Protein AF-A0A2G2VX48-F1 (afdb_monomer_lite)

Foldseek 3Di:
DDPDQDKDKDKDKDKDKDKADDQCPPPCNQVVVVVVCVVVVWDWHWDQDPVRIIMIMTIDTDIDIDRDDPVVVPPDPDDDDPPPVPPPDPDD

Structure (mmCIF, N/CA/C/O backbone):
data_AF-A0A2G2VX48-F1
#
_entry.id   AF-A0A2G2VX48-F1
#
loop_
_atom_site.group_PDB
_atom_site.id
_atom_site.type_symbol
_atom_site.label_atom_id
_atom_site.label_alt_id
_atom_site.label_comp_id
_atom_site.label_asym_id
_atom_site.label_entity_id
_atom_site.label_seq_id
_atom_site.pdbx_PDB_ins_code
_atom_site.Cartn_x
_atom_site.Cartn_y
_atom_site.Cartn_z
_atom_site.occupancy
_atom_site.B_iso_or_equiv
_atom_site.auth_seq_id
_atom_site.auth_comp_id
_atom_site.auth_asym_id
_atom_site.auth_atom_id
_atom_site.pdbx_PDB_model_num
ATOM 1 N N . MET A 1 1 ? -23.381 6.207 42.623 1.00 37.06 1 MET A N 1
ATOM 2 C CA . MET A 1 1 ? -22.220 6.960 42.107 1.00 37.06 1 MET A CA 1
ATOM 3 C C . MET A 1 1 ? -21.771 6.278 40.826 1.00 37.06 1 MET A C 1
ATOM 5 O O . MET A 1 1 ? -21.198 5.204 40.909 1.00 37.06 1 MET A O 1
ATOM 9 N N . PHE A 1 2 ? -22.090 6.834 39.659 1.00 31.72 2 PHE A N 1
ATOM 10 C CA . PHE A 1 2 ? -21.495 6.400 38.392 1.00 31.72 2 PHE A CA 1
ATOM 11 C C . PHE A 1 2 ? -20.606 7.545 37.911 1.00 31.72 2 PHE A C 1
ATOM 13 O O . PHE A 1 2 ? -21.102 8.550 37.417 1.00 31.72 2 PHE A O 1
ATOM 20 N N . SER A 1 3 ? -19.297 7.431 38.137 1.00 43.69 3 SER A N 1
ATOM 21 C CA . SER A 1 3 ? -18.294 8.351 37.592 1.00 43.69 3 SER A CA 1
ATOM 22 C C . SER A 1 3 ? -17.747 7.768 36.288 1.00 43.69 3 SER A C 1
ATOM 24 O O . SER A 1 3 ? -16.638 7.239 36.250 1.00 43.69 3 SER A O 1
ATOM 26 N N . GLY A 1 4 ? -18.557 7.786 35.232 1.00 49.47 4 GLY A N 1
ATOM 27 C CA . GLY A 1 4 ? -18.112 7.436 33.884 1.00 49.47 4 GLY A CA 1
ATOM 28 C C . GLY A 1 4 ? -17.790 8.705 33.103 1.00 49.47 4 GLY A C 1
ATOM 29 O O . GLY A 1 4 ? -18.685 9.502 32.848 1.00 49.47 4 GLY A O 1
ATOM 30 N N . SER A 1 5 ? -16.524 8.902 32.739 1.00 57.03 5 SER A N 1
ATOM 31 C CA . SER A 1 5 ? -16.115 9.904 31.747 1.00 57.03 5 SER A CA 1
ATOM 32 C C . SER A 1 5 ? -16.614 9.445 30.373 1.00 57.03 5 SER A C 1
ATOM 34 O O . SER A 1 5 ? -16.240 8.359 29.931 1.00 57.03 5 SER A O 1
ATOM 36 N N . LEU A 1 6 ? -17.462 10.235 29.708 1.00 49.22 6 LEU A N 1
ATOM 37 C CA . LEU A 1 6 ? -17.921 9.945 28.349 1.00 49.22 6 LEU A CA 1
ATOM 38 C C . LEU A 1 6 ? -16.793 10.264 27.359 1.00 49.22 6 LEU A C 1
ATOM 40 O O . LEU A 1 6 ? -16.572 11.417 26.993 1.00 49.22 6 LEU A O 1
ATOM 44 N N . GLU A 1 7 ? -16.057 9.241 26.929 1.00 63.03 7 GLU A N 1
ATOM 45 C CA . GLU A 1 7 ? -15.091 9.381 25.840 1.00 63.03 7 GLU A CA 1
ATOM 46 C C . GLU A 1 7 ? -15.817 9.263 24.499 1.00 63.03 7 GLU A C 1
ATOM 48 O O . GLU A 1 7 ? -16.401 8.226 24.177 1.00 63.03 7 GLU A O 1
ATOM 53 N N . LYS A 1 8 ? -15.788 10.332 23.698 1.00 64.12 8 LYS A N 1
ATOM 54 C CA . LYS A 1 8 ? -16.287 10.278 22.326 1.00 64.12 8 LYS A CA 1
ATOM 55 C C . LYS A 1 8 ? -15.184 9.701 21.445 1.00 64.12 8 LYS A C 1
ATOM 57 O O . LYS A 1 8 ? -14.119 10.302 21.294 1.00 64.12 8 LYS A O 1
ATOM 62 N N . VAL A 1 9 ? -15.448 8.539 20.858 1.00 67.12 9 VAL A N 1
ATOM 63 C CA . VAL A 1 9 ? -14.585 7.944 19.835 1.00 67.12 9 VAL A CA 1
ATOM 64 C C . VAL A 1 9 ? -15.121 8.361 18.473 1.00 67.12 9 VAL A C 1
ATOM 66 O O . VAL A 1 9 ? -16.250 8.031 18.119 1.00 67.12 9 VAL A O 1
ATOM 69 N N . LEU A 1 10 ? -14.318 9.114 17.725 1.00 67.81 10 LEU A N 1
ATOM 70 C CA . LEU A 1 10 ? -14.572 9.382 16.314 1.00 67.81 10 LEU A CA 1
ATOM 71 C C . LEU A 1 10 ? -13.729 8.403 15.499 1.00 67.81 10 LEU A C 1
ATOM 73 O O . LEU A 1 10 ? -12.500 8.394 15.607 1.00 67.81 10 LEU A O 1
ATOM 77 N N . GLU A 1 11 ? -14.394 7.580 14.697 1.00 68.00 11 GLU A N 1
ATOM 78 C CA . GLU A 1 11 ? -13.741 6.784 13.661 1.00 68.00 11 GLU A CA 1
ATOM 79 C C . GLU A 1 11 ? -13.808 7.566 12.352 1.00 68.00 11 GLU A C 1
ATOM 81 O O . GLU A 1 11 ? -14.886 7.934 11.887 1.00 68.00 11 GLU A O 1
ATOM 86 N N . MET A 1 12 ? -12.641 7.880 11.793 1.00 64.94 12 MET A N 1
ATOM 87 C CA . MET A 1 12 ? -12.532 8.500 10.479 1.00 64.94 12 MET A CA 1
ATOM 88 C C . MET A 1 12 ? -11.949 7.488 9.502 1.00 64.94 12 MET A C 1
ATOM 90 O O . MET A 1 12 ? -10.859 6.951 9.725 1.00 64.94 12 MET A O 1
ATOM 94 N N . GLU A 1 13 ? -12.670 7.257 8.411 1.00 74.69 13 GLU A N 1
ATOM 95 C CA . GLU A 1 13 ? -12.178 6.472 7.289 1.00 74.69 13 GLU A CA 1
ATOM 96 C C . GLU A 1 13 ? -11.326 7.367 6.389 1.00 74.69 13 GLU A C 1
ATOM 98 O O . GLU A 1 13 ? -11.815 8.299 5.748 1.00 74.69 13 GLU A O 1
ATOM 103 N N . HIS A 1 14 ? -10.028 7.090 6.347 1.00 86.12 14 HIS A N 1
ATOM 104 C CA . HIS A 1 14 ? -9.115 7.701 5.390 1.00 86.12 14 HIS A CA 1
ATOM 105 C C . HIS A 1 14 ? -8.515 6.619 4.496 1.00 86.12 14 HIS A C 1
ATOM 107 O O . HIS A 1 14 ? -8.609 5.429 4.784 1.00 86.12 14 HIS A O 1
ATOM 113 N N . ALA A 1 15 ? -7.855 7.025 3.415 1.00 89.00 15 ALA A N 1
ATOM 114 C CA . ALA A 1 15 ? -7.053 6.123 2.606 1.00 89.00 15 ALA A CA 1
ATOM 115 C C . ALA A 1 15 ? -5.709 6.768 2.269 1.00 89.00 15 ALA A C 1
ATOM 117 O O . ALA A 1 15 ? -5.629 7.966 1.991 1.00 89.00 15 ALA A O 1
ATOM 118 N N . VAL A 1 16 ? -4.650 5.965 2.300 1.00 94.31 16 VAL A N 1
ATOM 119 C CA . VAL A 1 16 ? -3.288 6.375 1.972 1.00 94.31 16 VAL A CA 1
ATOM 120 C C . VAL A 1 16 ? -2.921 5.804 0.613 1.00 94.31 16 VAL A C 1
ATOM 122 O O . VAL A 1 16 ? -2.908 4.589 0.418 1.00 94.31 16 VAL A O 1
ATOM 125 N N . ARG A 1 17 ? -2.586 6.702 -0.317 1.00 96.12 17 ARG A N 1
ATOM 126 C CA . ARG A 1 17 ? -2.064 6.370 -1.644 1.00 96.12 17 ARG A CA 1
ATOM 127 C C . ARG A 1 17 ? -0.545 6.461 -1.640 1.00 96.12 17 ARG A C 1
ATOM 129 O O . ARG A 1 17 ? 0.004 7.509 -1.308 1.00 96.12 17 ARG A O 1
ATOM 136 N N . VAL A 1 18 ? 0.125 5.403 -2.081 1.00 96.62 18 VAL A N 1
ATOM 137 C CA . VAL A 1 18 ? 1.590 5.330 -2.146 1.00 96.62 18 VAL A CA 1
ATOM 138 C C . VAL A 1 18 ? 2.026 5.032 -3.575 1.00 96.62 18 VAL A C 1
ATOM 140 O O . VAL A 1 18 ? 1.444 4.179 -4.240 1.00 96.62 18 VAL A O 1
ATOM 143 N N . VAL A 1 19 ? 3.063 5.728 -4.048 1.00 97.69 19 VAL A N 1
ATOM 144 C CA . VAL A 1 19 ? 3.719 5.456 -5.335 1.00 97.69 19 VAL A CA 1
ATOM 145 C C . VAL A 1 19 ? 5.195 5.179 -5.079 1.00 97.69 19 VAL A C 1
ATOM 147 O O . VAL A 1 19 ? 5.928 6.057 -4.629 1.00 97.69 19 VAL A O 1
ATOM 150 N N . ILE A 1 20 ? 5.628 3.962 -5.389 1.00 97.50 20 ILE A N 1
ATOM 151 C CA . ILE A 1 20 ? 6.978 3.464 -5.163 1.00 97.50 20 ILE A CA 1
ATOM 152 C C . ILE A 1 20 ? 7.743 3.498 -6.488 1.00 97.50 20 ILE A C 1
ATOM 154 O O . ILE A 1 20 ? 7.296 2.957 -7.503 1.00 97.50 20 ILE A O 1
ATOM 158 N N . LYS A 1 21 ? 8.904 4.155 -6.474 1.00 97.12 21 LYS A N 1
ATOM 159 C CA . LYS A 1 21 ? 9.793 4.338 -7.629 1.00 97.12 21 LYS A CA 1
ATOM 160 C C . LYS A 1 21 ? 11.067 3.503 -7.463 1.00 97.12 21 LYS A C 1
ATOM 162 O O . LYS A 1 21 ? 11.435 3.151 -6.348 1.00 97.12 21 LYS A O 1
ATOM 167 N N . GLY A 1 22 ? 11.755 3.229 -8.572 1.00 95.50 22 GLY A N 1
ATOM 168 C CA . GLY A 1 22 ? 13.008 2.466 -8.600 1.00 95.50 22 GLY A CA 1
ATOM 169 C C . GLY A 1 22 ? 12.838 1.072 -9.207 1.00 95.50 22 GLY A C 1
ATOM 170 O O . GLY A 1 22 ? 11.946 0.846 -10.024 1.00 95.50 22 GLY A O 1
ATOM 171 N N . ARG A 1 23 ? 13.696 0.120 -8.821 1.00 94.75 23 ARG A N 1
ATOM 172 C CA . ARG A 1 23 ? 13.635 -1.269 -9.306 1.00 94.75 23 ARG A CA 1
ATOM 173 C C . ARG A 1 23 ? 12.564 -2.057 -8.545 1.00 94.75 23 ARG A C 1
ATOM 175 O O . ARG A 1 23 ? 12.874 -2.789 -7.614 1.00 94.75 23 ARG A O 1
ATOM 182 N N . VAL A 1 24 ? 11.304 -1.884 -8.945 1.00 96.44 24 VAL A N 1
ATOM 183 C CA . VAL A 1 24 ? 10.132 -2.478 -8.265 1.00 96.44 24 VAL A CA 1
ATOM 184 C C . VAL A 1 24 ? 9.313 -3.435 -9.136 1.00 96.44 24 VAL A C 1
ATOM 186 O O . VAL A 1 24 ? 8.442 -4.142 -8.637 1.00 96.44 24 VAL A O 1
ATOM 189 N N . GLN A 1 25 ? 9.605 -3.515 -10.435 1.00 96.62 25 GLN A N 1
ATOM 190 C CA . GLN A 1 25 ? 8.987 -4.479 -11.351 1.00 96.62 25 GLN A CA 1
ATOM 191 C C . GLN A 1 25 ? 9.963 -5.603 -11.706 1.00 96.62 25 GLN A C 1
ATOM 193 O O . GLN A 1 25 ? 11.176 -5.408 -11.699 1.00 96.62 25 GLN A O 1
ATOM 198 N N . GLY A 1 26 ? 9.428 -6.796 -11.979 1.00 96.44 26 GLY A N 1
ATOM 199 C CA . GLY A 1 26 ? 10.235 -7.994 -12.249 1.00 96.44 26 GLY A CA 1
ATOM 200 C C . GLY A 1 26 ? 10.960 -8.569 -11.023 1.00 96.44 26 GLY A C 1
ATOM 201 O O . GLY A 1 26 ? 11.782 -9.462 -11.176 1.00 96.44 26 GLY A O 1
ATOM 202 N N . VAL A 1 27 ? 10.664 -8.065 -9.819 1.00 96.75 27 VAL A N 1
ATOM 203 C CA . VAL A 1 27 ? 11.296 -8.472 -8.544 1.00 96.75 27 VAL A CA 1
ATOM 204 C C . VAL A 1 27 ? 10.275 -8.934 -7.498 1.00 96.75 27 VAL A C 1
ATOM 206 O O . VAL A 1 27 ? 10.530 -8.880 -6.303 1.00 96.75 27 VAL A O 1
ATOM 209 N N . SER A 1 28 ? 9.074 -9.319 -7.934 1.00 96.31 28 SER A N 1
ATOM 210 C CA . SER A 1 28 ? 7.979 -9.778 -7.061 1.00 96.31 28 SER A CA 1
ATOM 211 C C . SER A 1 28 ? 7.527 -8.794 -5.968 1.00 96.31 28 SER A C 1
ATOM 213 O O . SER A 1 28 ? 6.796 -9.195 -5.068 1.00 96.31 28 SER A O 1
ATOM 215 N N . TYR A 1 29 ? 7.853 -7.498 -6.080 1.00 96.19 29 TYR A N 1
ATOM 216 C CA . TYR A 1 29 ? 7.478 -6.476 -5.090 1.00 96.19 29 TYR A CA 1
ATOM 217 C C . TYR A 1 29 ? 5.972 -6.465 -4.798 1.00 96.19 29 TYR A C 1
ATOM 219 O O . TYR A 1 29 ? 5.567 -6.454 -3.645 1.00 96.19 29 TYR A O 1
ATOM 227 N N . ARG A 1 30 ? 5.133 -6.555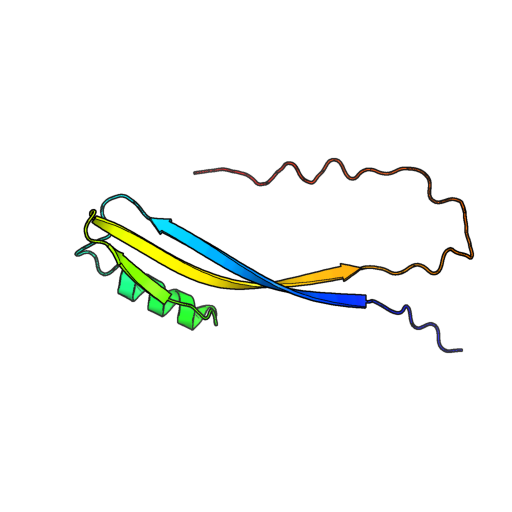 -5.841 1.00 96.94 30 ARG A N 1
ATOM 228 C CA . ARG A 1 30 ? 3.671 -6.624 -5.694 1.00 96.94 30 ARG A CA 1
ATOM 229 C C . ARG A 1 30 ? 3.216 -7.827 -4.863 1.00 96.94 30 ARG A C 1
ATOM 231 O O . ARG A 1 30 ? 2.306 -7.670 -4.064 1.00 96.94 30 ARG A O 1
ATOM 238 N N . GLY A 1 31 ? 3.820 -9.000 -5.075 1.00 97.06 31 GLY A N 1
ATOM 239 C CA . GLY A 1 31 ? 3.503 -10.209 -4.307 1.00 97.06 31 GLY A CA 1
ATOM 240 C C . GLY A 1 31 ? 3.877 -10.023 -2.842 1.00 97.06 31 GLY A C 1
ATOM 241 O O . GLY A 1 31 ? 3.011 -10.097 -1.983 1.00 97.06 31 GLY A O 1
ATOM 242 N N . TRP A 1 32 ? 5.118 -9.593 -2.594 1.00 97.69 32 TRP A N 1
ATOM 243 C CA . TRP A 1 32 ? 5.597 -9.253 -1.253 1.00 97.69 32 TRP A CA 1
ATOM 244 C C . TRP A 1 32 ? 4.693 -8.231 -0.540 1.00 97.69 32 TRP A C 1
ATOM 246 O O . TRP A 1 32 ? 4.392 -8.393 0.640 1.00 97.69 32 TRP A O 1
ATOM 256 N N . THR A 1 33 ? 4.206 -7.202 -1.246 1.00 97.31 33 THR A N 1
ATOM 257 C CA . THR A 1 33 ? 3.261 -6.223 -0.683 1.00 97.31 33 THR A CA 1
ATOM 258 C C . THR A 1 33 ?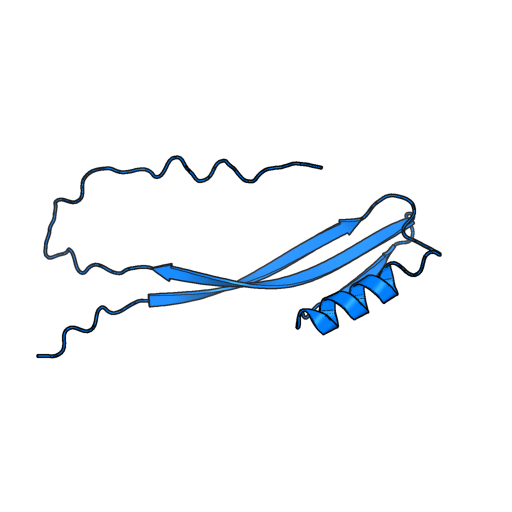 1.927 -6.860 -0.288 1.00 97.31 33 THR A C 1
ATOM 260 O O . THR A 1 33 ? 1.390 -6.505 0.757 1.00 97.31 33 THR A O 1
ATOM 263 N N . VAL A 1 34 ? 1.383 -7.778 -1.096 1.00 97.50 34 VAL A N 1
ATOM 264 C CA . VAL A 1 34 ? 0.131 -8.489 -0.776 1.00 97.50 34 VAL A CA 1
ATOM 265 C C . VAL A 1 34 ? 0.316 -9.387 0.444 1.00 97.50 34 VAL A C 1
ATOM 267 O O . VAL A 1 34 ? -0.527 -9.358 1.340 1.00 97.50 34 VAL A O 1
ATOM 270 N N . ASP A 1 35 ? 1.422 -10.125 0.512 1.00 97.94 35 ASP A N 1
ATOM 271 C CA . ASP A 1 35 ? 1.713 -11.019 1.635 1.00 97.94 35 ASP A CA 1
ATOM 272 C C . ASP A 1 35 ? 1.833 -10.218 2.944 1.00 97.94 35 ASP A C 1
ATOM 274 O O . ASP A 1 35 ? 1.146 -10.515 3.918 1.00 97.94 35 ASP A O 1
ATOM 278 N N . ASN A 1 36 ? 2.583 -9.109 2.933 1.00 97.12 36 ASN A N 1
ATOM 279 C CA . ASN A 1 36 ? 2.722 -8.232 4.105 1.00 97.12 36 ASN A CA 1
ATOM 280 C C . ASN A 1 36 ? 1.396 -7.574 4.506 1.00 97.12 36 ASN A C 1
ATOM 282 O O . ASN A 1 36 ? 1.085 -7.479 5.689 1.00 97.12 36 ASN A O 1
ATOM 286 N N . ALA A 1 37 ? 0.604 -7.101 3.538 1.00 94.75 37 ALA A N 1
ATOM 287 C CA . ALA A 1 37 ? -0.706 -6.529 3.838 1.00 94.75 37 ALA A CA 1
ATOM 288 C C . ALA A 1 37 ? -1.626 -7.573 4.488 1.00 94.75 37 ALA A C 1
ATOM 290 O O . ALA A 1 37 ? -2.329 -7.253 5.442 1.00 94.75 37 ALA A O 1
ATOM 291 N N . THR A 1 38 ? -1.560 -8.823 4.026 1.00 95.50 38 THR A N 1
ATOM 292 C CA . THR A 1 38 ? -2.325 -9.940 4.591 1.00 95.50 38 THR A CA 1
ATOM 293 C C . THR A 1 38 ? -1.894 -10.242 6.026 1.00 95.50 38 THR A C 1
ATOM 295 O O . THR A 1 38 ? -2.745 -10.334 6.907 1.00 95.50 38 THR A O 1
ATOM 298 N N . GLU A 1 39 ? -0.587 -10.330 6.288 1.00 96.88 39 GLU A N 1
ATOM 299 C CA . GLU A 1 39 ? -0.038 -10.555 7.635 1.00 96.88 39 GLU A CA 1
ATOM 300 C C . GLU A 1 39 ? -0.406 -9.436 8.619 1.00 96.88 39 GLU A C 1
ATOM 302 O O . GLU A 1 39 ? -0.670 -9.693 9.793 1.00 96.88 39 GLU A O 1
ATOM 307 N N . LEU A 1 40 ? -0.470 -8.193 8.137 1.00 94.31 40 LEU A N 1
ATOM 308 C CA . LEU A 1 40 ? -0.840 -7.023 8.933 1.00 94.31 40 LEU A CA 1
ATOM 309 C C . LEU A 1 40 ? -2.361 -6.806 9.039 1.00 94.31 40 LEU A C 1
ATOM 311 O O . LEU A 1 40 ? -2.789 -5.847 9.683 1.00 94.31 40 LEU A O 1
ATOM 315 N N . GLY A 1 41 ? -3.184 -7.650 8.407 1.00 93.81 41 GLY A N 1
ATOM 316 C CA . GLY A 1 41 ? -4.642 -7.485 8.377 1.00 93.81 41 GLY A CA 1
ATOM 317 C C . GLY A 1 41 ? -5.102 -6.210 7.658 1.00 93.81 41 GLY A C 1
ATOM 318 O O . GLY A 1 41 ? -6.167 -5.670 7.961 1.00 93.81 41 GLY A O 1
ATOM 319 N N . LEU A 1 42 ? -4.290 -5.694 6.733 1.00 92.62 42 LEU A N 1
ATOM 320 C CA . LEU A 1 42 ? -4.579 -4.496 5.955 1.00 92.62 42 LEU A CA 1
ATOM 321 C C . LEU A 1 42 ? -5.385 -4.846 4.703 1.00 92.62 42 LEU A C 1
ATOM 323 O O . LEU A 1 42 ? -5.044 -5.748 3.942 1.00 92.62 42 LEU A O 1
ATOM 327 N N . ASN A 1 43 ? -6.418 -4.050 4.445 1.00 91.56 43 ASN A N 1
ATOM 328 C CA . ASN A 1 43 ? -7.169 -4.096 3.194 1.00 91.56 43 ASN A CA 1
ATOM 329 C C . ASN A 1 43 ? -6.551 -3.149 2.156 1.00 91.56 43 ASN A C 1
ATOM 331 O O . ASN A 1 43 ? -5.748 -2.284 2.498 1.00 91.56 43 ASN A O 1
ATOM 335 N N . GLY A 1 44 ? -6.935 -3.270 0.883 1.00 94.31 44 GLY A N 1
ATOM 336 C CA . GLY A 1 44 ? -6.505 -2.330 -0.155 1.00 94.31 44 GLY A CA 1
ATOM 337 C C . GLY A 1 44 ? -6.185 -2.975 -1.496 1.00 94.31 44 GLY A C 1
ATOM 338 O O . GLY A 1 44 ? -6.620 -4.085 -1.795 1.00 94.31 44 GLY A O 1
ATOM 339 N N . TRP A 1 45 ? -5.421 -2.259 -2.321 1.00 97.19 45 TRP A N 1
ATOM 340 C CA . TRP A 1 45 ? -4.933 -2.769 -3.602 1.00 97.19 45 TRP A CA 1
ATOM 341 C C . TRP A 1 45 ? -3.509 -2.306 -3.897 1.00 97.19 45 TRP A C 1
ATOM 343 O O . TRP A 1 45 ? -3.065 -1.260 -3.431 1.00 97.19 45 TRP A O 1
ATOM 353 N N . VAL A 1 46 ? -2.814 -3.076 -4.737 1.00 98.12 46 VAL A N 1
ATOM 354 C CA . VAL A 1 46 ? -1.486 -2.752 -5.271 1.00 98.12 46 VAL A CA 1
ATOM 355 C C . VAL A 1 46 ? -1.403 -3.124 -6.756 1.00 98.12 46 VAL A C 1
ATOM 357 O O . VAL A 1 46 ? -1.891 -4.178 -7.171 1.00 98.12 46 VAL A O 1
ATOM 360 N N . ARG A 1 47 ? -0.791 -2.267 -7.585 1.00 97.75 47 ARG A N 1
ATOM 361 C CA . ARG A 1 47 ? -0.630 -2.490 -9.033 1.00 97.75 47 ARG A CA 1
ATOM 362 C C . ARG A 1 47 ? 0.715 -2.004 -9.567 1.00 97.75 47 ARG A C 1
ATOM 364 O O . ARG A 1 47 ? 1.232 -0.974 -9.140 1.00 97.75 47 ARG A O 1
ATOM 371 N N . ASN A 1 48 ? 1.225 -2.694 -10.583 1.00 98.12 48 ASN A N 1
ATOM 372 C CA . ASN A 1 48 ? 2.340 -2.201 -11.394 1.00 98.12 48 ASN A CA 1
ATOM 373 C C . ASN A 1 48 ? 1.813 -1.168 -12.402 1.00 98.12 48 ASN A C 1
ATOM 375 O O . ASN A 1 48 ? 0.765 -1.379 -13.017 1.00 98.12 48 ASN A O 1
ATOM 379 N N . ARG A 1 49 ? 2.533 -0.062 -12.593 1.00 97.88 49 ARG A N 1
ATOM 380 C CA . ARG A 1 49 ? 2.196 0.989 -13.564 1.00 97.88 49 ARG A CA 1
ATOM 381 C C . ARG A 1 49 ? 3.089 0.909 -14.801 1.00 97.88 49 ARG A C 1
ATOM 383 O O . ARG A 1 49 ? 4.203 0.400 -14.753 1.00 97.88 49 ARG A O 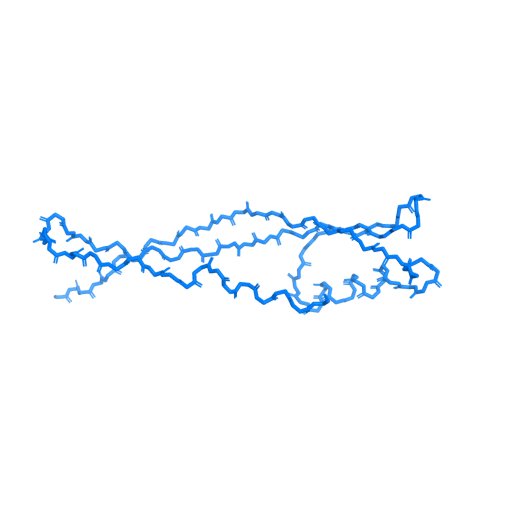1
ATOM 390 N N . LYS A 1 50 ? 2.611 1.444 -15.929 1.00 96.88 50 LYS A N 1
ATOM 391 C CA . LYS A 1 50 ? 3.354 1.432 -17.205 1.00 96.88 50 LYS A CA 1
ATOM 392 C C . LYS A 1 50 ? 4.655 2.247 -17.166 1.00 96.88 50 LYS A C 1
ATOM 394 O O . LYS A 1 50 ? 5.551 1.979 -17.950 1.00 96.88 50 LYS A O 1
ATOM 399 N N . ASP A 1 51 ? 4.761 3.208 -16.251 1.00 96.88 51 ASP A N 1
ATOM 400 C CA . ASP A 1 51 ? 5.944 4.056 -16.049 1.00 96.88 51 ASP A CA 1
ATOM 401 C C . ASP A 1 51 ? 7.048 3.383 -15.206 1.00 96.88 51 ASP A C 1
ATOM 403 O O . ASP A 1 51 ? 7.996 4.042 -14.788 1.00 96.88 51 ASP A O 1
ATOM 407 N N . GLY A 1 52 ? 6.925 2.081 -14.922 1.00 97.06 52 GLY A N 1
ATOM 408 C CA . GLY A 1 52 ? 7.887 1.327 -14.117 1.00 97.06 52 GLY A CA 1
ATOM 409 C C . GLY A 1 52 ? 7.662 1.421 -12.604 1.00 97.06 52 GLY A C 1
ATOM 410 O O . GLY A 1 52 ? 8.321 0.704 -11.854 1.00 97.06 52 GLY A O 1
ATOM 411 N N . THR A 1 53 ? 6.714 2.238 -12.131 1.00 98.25 53 THR A N 1
ATOM 412 C CA . THR A 1 53 ? 6.403 2.371 -10.696 1.00 98.25 53 THR A CA 1
ATOM 413 C C . THR A 1 53 ? 5.438 1.292 -10.196 1.00 98.25 53 THR A C 1
ATOM 415 O O . THR A 1 53 ? 4.796 0.587 -10.983 1.00 98.25 53 THR A O 1
ATOM 418 N N . VAL A 1 54 ? 5.326 1.158 -8.874 1.00 98.31 54 VAL A N 1
ATOM 419 C CA . VAL A 1 54 ? 4.242 0.425 -8.202 1.00 98.31 54 VAL A CA 1
ATOM 420 C C . VAL A 1 54 ? 3.386 1.426 -7.445 1.00 98.31 54 VAL A C 1
ATOM 422 O O . VAL A 1 54 ? 3.898 2.367 -6.849 1.00 98.31 54 VAL A O 1
ATOM 425 N N . GLU A 1 55 ? 2.078 1.235 -7.471 1.00 98.31 55 GLU A N 1
ATOM 426 C CA . GLU A 1 55 ? 1.124 2.077 -6.764 1.00 98.31 55 GLU A CA 1
ATOM 427 C C . GLU A 1 55 ? 0.242 1.223 -5.864 1.00 98.31 55 GLU A C 1
ATOM 429 O O . GLU A 1 55 ? -0.204 0.155 -6.283 1.00 98.31 55 GLU A O 1
ATOM 434 N N . ALA A 1 56 ? -0.018 1.708 -4.653 1.00 97.56 56 ALA A N 1
ATOM 435 C CA . ALA A 1 56 ? -0.867 1.046 -3.678 1.00 97.56 56 ALA A CA 1
ATOM 436 C C . ALA A 1 56 ? -1.825 2.027 -2.996 1.00 97.56 56 ALA A C 1
ATOM 438 O O . ALA A 1 56 ? -1.546 3.226 -2.899 1.00 97.56 56 ALA A O 1
ATOM 439 N N . MET A 1 57 ? -2.948 1.501 -2.518 1.00 96.94 57 MET A N 1
ATOM 440 C CA . MET A 1 57 ? -3.935 2.222 -1.723 1.00 96.94 57 MET A CA 1
ATOM 441 C C . MET A 1 57 ? -4.334 1.370 -0.525 1.00 96.94 57 MET A C 1
ATOM 443 O O . MET A 1 57 ? -4.763 0.232 -0.714 1.00 96.94 57 MET A O 1
ATOM 447 N N . PHE A 1 58 ? -4.260 1.948 0.671 1.00 94.94 58 PHE A N 1
ATOM 448 C CA . PHE A 1 58 ? -4.642 1.291 1.919 1.00 94.94 58 PHE A CA 1
ATOM 449 C C . PHE A 1 58 ? -5.655 2.158 2.672 1.00 94.94 58 PHE A C 1
ATOM 451 O O . PHE A 1 58 ? -5.365 3.334 2.908 1.00 94.94 58 PHE A O 1
ATOM 458 N N . PRO A 1 59 ? -6.830 1.635 3.054 1.00 90.44 59 PRO A N 1
ATOM 459 C CA . PRO A 1 59 ? -7.697 2.312 3.995 1.00 90.44 59 PRO A CA 1
ATOM 460 C C . PRO A 1 59 ? -7.016 2.340 5.366 1.00 90.44 59 PRO A C 1
ATOM 462 O O . PRO A 1 59 ? -6.371 1.378 5.782 1.00 90.44 59 PRO A O 1
ATOM 465 N N . VAL A 1 60 ? -7.163 3.451 6.072 1.00 85.69 60 VAL A N 1
ATOM 466 C CA . VAL A 1 60 ? -6.697 3.615 7.443 1.00 85.69 60 VAL A CA 1
ATOM 467 C C . VAL A 1 60 ? -7.882 4.040 8.294 1.00 85.69 60 VAL A C 1
ATOM 469 O O . VAL A 1 60 ? -8.544 5.041 8.015 1.00 85.69 60 VAL A O 1
ATOM 472 N N . VAL A 1 61 ? -8.154 3.258 9.335 1.00 79.75 61 VAL A N 1
ATOM 473 C CA . VAL A 1 61 ? -9.107 3.644 10.372 1.00 79.75 61 VAL A CA 1
ATOM 474 C C . VAL A 1 61 ? -8.327 4.459 11.385 1.00 79.75 61 VAL A C 1
ATOM 476 O O . VAL A 1 61 ? -7.514 3.926 12.141 1.00 79.75 61 VAL A O 1
ATOM 479 N N . MET A 1 62 ? -8.545 5.769 11.375 1.00 72.31 62 MET A N 1
ATOM 480 C CA . MET A 1 62 ? -7.963 6.639 12.386 1.00 72.31 62 MET A CA 1
ATOM 481 C C . MET A 1 62 ? -8.964 6.789 13.518 1.00 72.31 62 MET A C 1
ATOM 483 O O . MET A 1 62 ? -10.019 7.406 13.364 1.00 72.31 62 MET A O 1
ATOM 487 N N . ARG A 1 63 ? -8.617 6.210 14.668 1.00 73.44 63 ARG A N 1
ATOM 488 C CA . ARG A 1 63 ? -9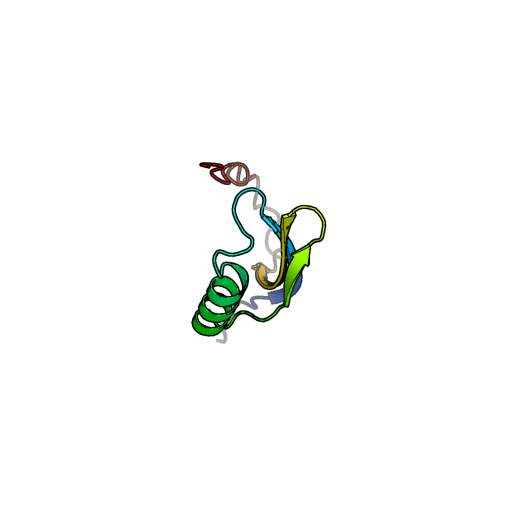.385 6.374 15.895 1.00 73.44 63 ARG A CA 1
ATOM 489 C C . ARG A 1 63 ? -8.885 7.609 16.629 1.00 73.44 63 ARG A C 1
ATOM 491 O O . ARG A 1 63 ? -7.777 7.616 17.165 1.00 73.44 63 ARG A O 1
ATOM 498 N N . ARG A 1 64 ? -9.707 8.656 16.663 1.00 69.25 64 ARG A N 1
ATOM 499 C CA . ARG A 1 64 ? -9.431 9.856 17.453 1.00 69.25 64 ARG A CA 1
ATOM 500 C C . ARG A 1 64 ? -10.226 9.793 18.749 1.00 69.25 64 ARG A C 1
ATOM 502 O O . ARG A 1 64 ? -11.452 9.706 18.734 1.00 69.25 64 ARG A O 1
ATOM 509 N N . PHE A 1 65 ? -9.509 9.854 19.866 1.00 70.00 65 PHE A N 1
ATOM 510 C CA . PHE A 1 65 ? -10.104 9.988 21.188 1.00 70.00 65 PHE A CA 1
ATOM 511 C C . PHE A 1 65 ? -10.246 11.470 21.512 1.00 70.00 65 PHE A C 1
ATOM 513 O O . PHE A 1 65 ? -9.247 12.178 21.659 1.00 70.00 65 PHE A O 1
ATOM 520 N N . GLU A 1 66 ? -11.483 11.941 21.625 1.00 69.00 66 GLU A N 1
ATOM 521 C CA . GLU A 1 66 ? -11.759 13.274 22.140 1.00 69.00 66 GLU A CA 1
ATOM 522 C C . GLU A 1 66 ? -12.237 13.142 23.5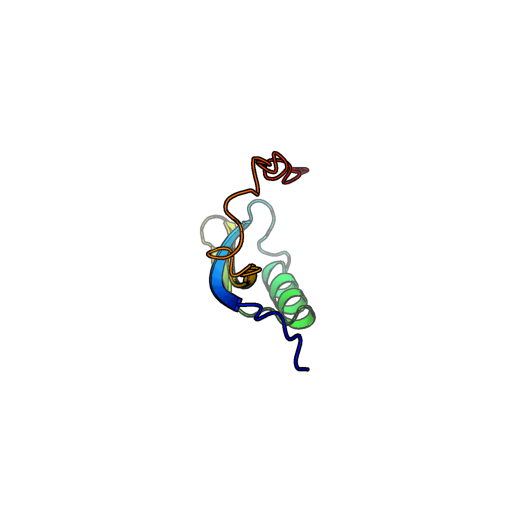80 1.00 69.00 66 GLU A C 1
ATOM 524 O O . GLU A 1 66 ? -13.339 12.664 23.858 1.00 69.00 66 GLU A O 1
ATOM 529 N N . LYS A 1 67 ? -11.379 13.562 24.515 1.00 60.06 67 LYS A N 1
ATOM 530 C CA . LYS A 1 67 ? -11.795 13.748 25.903 1.00 60.06 67 LYS A CA 1
ATOM 531 C C . LYS A 1 67 ? -12.723 14.949 25.952 1.00 60.06 67 LYS A C 1
ATOM 533 O O . LYS A 1 67 ? -12.274 16.093 25.890 1.00 60.06 67 LYS A O 1
ATOM 538 N N . TRP A 1 68 ? -14.015 14.673 26.054 1.00 54.06 68 TRP A N 1
ATOM 539 C CA . TRP A 1 68 ? -15.009 15.688 26.337 1.00 54.06 68 TRP A CA 1
ATOM 540 C C . TRP A 1 68 ? -14.994 15.937 27.848 1.00 54.06 68 TRP A C 1
ATOM 542 O O . TRP A 1 68 ? -15.469 15.128 28.637 1.00 54.06 68 TRP A O 1
ATOM 552 N N . ASN A 1 69 ? -14.370 17.036 28.268 1.00 57.31 69 ASN A N 1
ATOM 553 C CA . ASN A 1 69 ? -14.571 17.562 29.612 1.00 57.31 69 ASN A CA 1
ATOM 554 C C . ASN A 1 69 ? -15.769 18.512 29.531 1.00 57.31 69 ASN A C 1
ATOM 556 O O . ASN A 1 69 ? -15.627 19.588 28.949 1.00 57.31 69 ASN A O 1
ATOM 560 N N . ASP A 1 70 ? -16.917 18.153 30.116 1.00 51.28 70 ASP A N 1
ATOM 561 C CA . ASP A 1 70 ? -18.036 19.073 30.365 1.00 51.28 70 ASP A CA 1
ATOM 562 C C . ASP A 1 70 ? -17.540 20.255 31.218 1.00 51.28 70 ASP A C 1
ATOM 564 O O . ASP A 1 70 ? -17.585 20.260 32.449 1.00 51.28 70 ASP A O 1
ATOM 568 N N . ALA A 1 71 ? -17.009 21.278 30.553 1.00 47.50 71 ALA A N 1
ATOM 569 C CA . ALA A 1 71 ? -16.488 22.490 31.165 1.00 47.50 71 ALA A CA 1
ATOM 570 C C . ALA A 1 71 ? -17.297 23.734 30.766 1.00 47.50 71 ALA A C 1
ATOM 572 O O . ALA A 1 71 ? -16.796 24.845 30.908 1.00 47.50 71 ALA A O 1
ATOM 573 N N . ALA A 1 72 ? -18.597 23.571 30.479 1.00 51.19 72 ALA A N 1
ATOM 574 C CA . ALA A 1 72 ? -19.568 24.532 31.020 1.00 51.19 72 ALA A CA 1
ATOM 575 C C . ALA A 1 72 ? -19.417 24.652 32.558 1.00 51.19 72 ALA A C 1
ATOM 577 O O . ALA A 1 72 ? -19.788 25.659 33.148 1.00 51.19 72 ALA A O 1
ATOM 578 N N . GLY A 1 73 ? -18.779 23.664 33.204 1.00 49.12 73 GLY A N 1
ATOM 579 C CA . GLY A 1 73 ? -18.360 23.725 34.598 1.00 49.12 73 GLY A CA 1
ATOM 580 C C . GLY A 1 73 ? -17.098 24.539 34.919 1.00 49.12 73 GLY A C 1
ATOM 581 O O . GLY A 1 73 ? -17.004 24.999 36.052 1.00 49.12 73 GLY A O 1
ATOM 582 N N . ARG A 1 74 ? -16.100 24.738 34.033 1.00 42.78 74 ARG A N 1
ATOM 583 C CA . ARG A 1 74 ? -14.835 25.404 34.440 1.00 42.78 74 ARG A CA 1
ATOM 584 C C . ARG A 1 74 ? -14.138 26.161 33.310 1.00 42.78 74 ARG A C 1
ATOM 586 O O . ARG A 1 74 ? -13.215 25.668 32.672 1.00 42.78 74 ARG A O 1
ATOM 593 N N . ALA A 1 75 ? -14.524 27.422 33.182 1.00 45.88 75 ALA A N 1
ATOM 594 C CA . ALA A 1 75 ? -13.910 28.503 32.415 1.00 45.88 75 ALA A CA 1
ATOM 595 C C . ALA A 1 75 ? -12.419 28.807 32.741 1.00 45.88 75 ALA A C 1
ATOM 597 O O . ALA A 1 75 ? -12.071 29.959 32.985 1.00 45.88 75 ALA A O 1
ATOM 598 N N . ARG A 1 76 ? -11.511 27.820 32.825 1.00 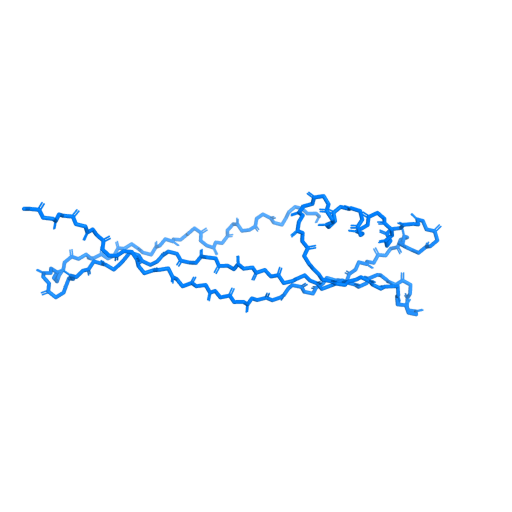46.16 76 ARG A N 1
ATOM 599 C CA . ARG A 1 76 ? -10.144 28.080 33.325 1.00 46.16 76 ARG A CA 1
ATOM 600 C C . ARG A 1 76 ? -9.041 27.078 32.955 1.00 46.16 76 ARG A C 1
ATOM 602 O O . ARG A 1 76 ? -8.084 26.940 33.706 1.00 46.16 76 ARG A O 1
ATOM 609 N N . GLN A 1 77 ? -9.109 26.399 31.810 1.00 42.84 77 GLN A N 1
ATOM 610 C CA . GLN A 1 77 ? -7.915 25.739 31.252 1.00 42.84 77 GLN A CA 1
ATOM 611 C C . GLN A 1 77 ? -7.313 26.599 30.143 1.00 42.84 77 GLN A C 1
ATOM 613 O O . GLN A 1 77 ? -7.446 26.351 28.950 1.00 42.84 77 GLN A O 1
ATOM 618 N N . GLN A 1 78 ? -6.658 27.665 30.607 1.00 39.84 78 GLN A N 1
ATOM 619 C CA . GLN A 1 78 ? -5.591 28.353 29.903 1.00 39.84 78 GLN A CA 1
ATOM 620 C C . GLN A 1 78 ? -4.645 27.344 29.216 1.00 39.84 78 GLN A C 1
ATOM 622 O O . GLN A 1 78 ? -4.090 26.454 29.855 1.00 39.84 78 GLN A O 1
ATOM 627 N N . GLN A 1 79 ? -4.411 27.573 27.923 1.00 45.56 79 GLN A N 1
ATOM 628 C CA . GLN A 1 79 ? -3.063 27.689 27.367 1.00 45.56 79 GLN A CA 1
ATOM 629 C C . GLN A 1 79 ? -2.123 26.488 27.566 1.00 45.56 79 GLN A C 1
ATOM 631 O O . GLN A 1 79 ? -1.213 26.533 28.386 1.00 45.56 79 GLN A O 1
ATOM 636 N N . LYS A 1 80 ? -2.245 25.473 26.704 1.00 39.25 80 LYS A N 1
ATOM 637 C CA . LYS A 1 80 ? -1.083 24.742 26.169 1.00 39.25 80 LYS A CA 1
ATOM 638 C C . LYS A 1 80 ? -1.361 24.344 24.724 1.00 39.25 80 LYS A C 1
ATOM 640 O O . LYS A 1 80 ? -2.038 23.354 24.480 1.00 39.25 80 LYS A O 1
ATOM 645 N N . SER A 1 81 ? -0.814 25.100 23.773 1.00 39.91 81 SER A N 1
ATOM 646 C CA . SER A 1 81 ? -0.548 24.573 22.432 1.00 39.91 81 SER A CA 1
ATOM 647 C C . SER A 1 81 ? 0.481 23.451 22.575 1.00 39.91 81 SER A C 1
ATOM 649 O O . SER A 1 81 ? 1.596 23.734 23.024 1.00 39.91 81 SER A O 1
ATOM 651 N N . PRO A 1 82 ? 0.185 22.190 22.223 1.00 42.34 82 PRO A N 1
ATOM 652 C CA . PRO A 1 82 ? 1.220 21.177 22.157 1.00 42.34 82 PRO A CA 1
ATOM 653 C C . PRO A 1 82 ? 1.998 21.413 20.859 1.00 42.34 82 PRO A C 1
ATOM 655 O O . PRO A 1 82 ? 1.613 20.947 19.789 1.00 42.34 82 PRO A O 1
ATOM 658 N N . GLY A 1 83 ? 3.103 22.153 20.956 1.00 46.78 83 GLY A N 1
ATOM 659 C CA . GLY A 1 83 ? 4.112 22.329 19.904 1.00 46.78 83 GLY A CA 1
ATOM 660 C C . GLY A 1 83 ? 4.884 21.046 19.564 1.00 46.78 83 GLY A C 1
ATOM 661 O O . GLY A 1 83 ? 6.081 21.103 19.323 1.00 46.78 83 GLY A O 1
ATOM 662 N N . TRP A 1 84 ? 4.213 19.892 19.562 1.00 36.53 84 TRP A N 1
ATOM 663 C CA . TRP A 1 84 ? 4.799 18.575 19.293 1.00 36.53 84 TRP A CA 1
ATOM 664 C C . TRP A 1 84 ? 4.289 17.939 17.994 1.00 36.53 84 TRP A C 1
ATOM 666 O O . TRP A 1 84 ? 4.741 16.862 17.621 1.00 36.53 84 TRP A O 1
ATOM 676 N N . MET A 1 85 ? 3.414 18.611 17.240 1.00 34.16 85 MET A N 1
ATOM 677 C CA . MET A 1 85 ? 2.919 18.111 15.949 1.00 34.16 85 MET A CA 1
ATOM 678 C C . MET A 1 85 ? 3.810 18.527 14.759 1.00 34.16 85 MET A C 1
ATOM 680 O O . MET A 1 85 ? 3.310 18.808 13.675 1.00 34.16 85 MET A O 1
ATOM 684 N N . LEU A 1 86 ? 5.133 18.590 14.969 1.00 43.41 86 LEU A N 1
ATOM 685 C CA . LEU A 1 86 ? 6.136 18.900 13.935 1.00 43.41 86 LEU A CA 1
ATOM 686 C C . LEU A 1 86 ? 7.347 17.948 13.920 1.00 43.41 86 LEU A C 1
ATOM 688 O O . LEU A 1 86 ? 8.339 18.223 13.256 1.00 43.41 86 LEU A O 1
ATOM 692 N N . MET A 1 87 ? 7.267 16.791 14.580 1.00 33.59 87 MET A N 1
ATOM 693 C CA . MET A 1 87 ? 8.276 15.733 14.440 1.00 33.59 87 MET A CA 1
ATOM 694 C C . MET A 1 87 ? 7.652 14.444 13.906 1.00 33.59 87 MET A C 1
ATOM 696 O O . MET A 1 87 ? 7.690 13.400 14.547 1.00 33.59 87 MET A O 1
ATOM 700 N N . TYR A 1 88 ? 7.111 14.500 12.688 1.00 35.91 88 TYR A N 1
ATOM 701 C CA . TYR A 1 88 ? 7.194 13.316 11.837 1.00 35.91 88 TYR A CA 1
ATOM 702 C C . TYR A 1 88 ? 8.637 13.254 11.333 1.00 35.91 88 TYR A C 1
ATOM 704 O O . TYR A 1 88 ? 9.050 14.042 10.484 1.00 35.91 88 TYR A O 1
ATOM 712 N N . GLN A 1 89 ? 9.425 12.368 11.944 1.00 39.03 89 GLN A N 1
ATOM 713 C CA . GLN A 1 89 ? 10.757 11.999 11.484 1.00 39.03 89 GLN A CA 1
ATOM 714 C C . GLN A 1 89 ? 10.675 11.538 10.029 1.00 39.03 89 GLN A C 1
ATOM 716 O O . GLN A 1 89 ? 10.281 10.413 9.737 1.00 39.03 89 GLN A O 1
ATOM 721 N N . MET A 1 90 ? 11.091 12.408 9.117 1.00 29.30 90 MET A N 1
ATOM 722 C CA . MET A 1 90 ? 11.481 12.016 7.775 1.00 29.30 90 MET A CA 1
ATOM 723 C C . MET A 1 90 ? 12.957 11.611 7.853 1.00 29.30 90 MET A C 1
ATOM 725 O O . MET A 1 90 ? 13.857 12.438 7.751 1.00 29.30 90 MET A O 1
ATOM 729 N N . LYS A 1 91 ? 13.191 10.329 8.145 1.00 38.16 91 LYS A N 1
ATOM 730 C CA . LYS A 1 91 ? 14.428 9.628 7.795 1.00 38.16 91 LYS A CA 1
ATOM 731 C C . LYS A 1 91 ? 14.066 8.599 6.733 1.00 38.16 91 LYS A C 1
ATOM 733 O O . LYS A 1 91 ? 13.606 7.517 7.074 1.00 38.16 91 LYS A O 1
ATOM 738 N N . MET A 1 92 ? 14.262 8.990 5.481 1.00 33.84 92 MET A N 1
ATOM 739 C CA . MET A 1 92 ? 14.715 8.169 4.356 1.00 33.84 92 MET A CA 1
ATOM 740 C C . MET A 1 92 ? 15.551 9.095 3.480 1.00 33.84 92 MET A C 1
ATOM 742 O O . MET A 1 92 ? 15.067 10.224 3.232 1.00 33.84 92 MET A O 1
#

pLDDT: mean 73.88, std 24.37, range [29.3, 98.31]

Organism: Capsicum baccatum (NCBI:txid33114)

InterPro domains:
  IPR001792 Acylphosphatase-like domain [PF00708] (17-58)
  IPR001792 Acylphosphatase-like domain [PS51160] (15-58)
  IPR020456 Acylphosphatase [PR00112] (15-30)
  IPR020456 Acylphosphatase [PR00112] (36-61)
  IPR020456 Acylphosphatase [PTHR47268] (9-60)
  IPR036046 Acylphosphatase-like domain superfamily [SSF54975] (12-58)

Sequence (92 aa):
MFSGSLEKVLEMEHAVRVVIKGRVQGVSYRGWTVDNATELGLNGWVRNRKDGTVEAMFPVVMRRFEKWNDAAGRARQQQKSPGWMLMYQMKM

Secondary structure (DSSP, 8-state):
------EEEEEEEEEEEEEE-SS-SSS-HHHHHHHHHHHTT---EEEE-TTS-EEEEEEEEEEEEEE----SS---------TTTT------

Radius of gyration: 21.09 Å; chains: 1; bounding box: 37×40×59 Å